Protein AF-A0A753V9C0-F1 (afdb_monomer)

Radius of gyration: 17.89 Å; Cα contacts (8 Å, |Δi|>4): 188; chains: 1; bounding box: 40×24×53 Å

Secondary structure (DSSP, 8-state):
--S---TT------SEEEETTTTEEEE-HHHHHHHHHHTTSPTT-EEEP---S-TTEEEEEEE-TTS-EEEEEEE-SSS-EEEEEEETTEEEEEEEPTT-EEEEEE-PPP-

Organism: Salmonella enterica (NCBI:txid28901)

Foldseek 3Di:
DQQDDDPVPPRDDDQWDADPVVRDIDGDPVVVVVVLDPVAADPVKDWDDDDDPDPQKDKTWIQHPVQKIKMKIFGNAQAKDWDWDDDPVDIDIDIAGGRGMDMDIDHDDDD

pLDDT: mean 94.35, std 6.68, range [56.12, 98.5]

Structure (mmCIF, N/CA/C/O backbone):
data_AF-A0A753V9C0-F1
#
_entry.id   AF-A0A753V9C0-F1
#
loop_
_atom_site.group_PDB
_atom_site.id
_atom_site.type_symbol
_atom_site.labe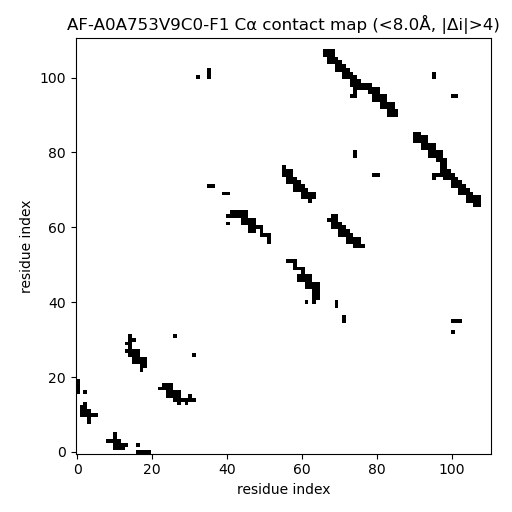l_atom_id
_atom_site.label_alt_id
_atom_site.label_comp_id
_atom_site.label_asym_id
_atom_site.label_entity_id
_atom_site.label_seq_id
_atom_site.pdbx_PDB_ins_code
_atom_site.Cartn_x
_atom_site.Cartn_y
_atom_site.Cartn_z
_atom_site.occupancy
_atom_site.B_iso_or_equiv
_atom_site.auth_seq_id
_atom_site.auth_comp_id
_atom_site.auth_asym_id
_atom_site.auth_atom_id
_atom_site.pdbx_PDB_model_num
ATOM 1 N N . SER A 1 1 ? 13.967 -1.128 -20.288 1.00 69.00 1 SER A N 1
ATOM 2 C CA . SER A 1 1 ? 13.438 -0.115 -21.218 1.00 69.00 1 SER A CA 1
ATOM 3 C C . SER A 1 1 ? 13.543 1.262 -20.576 1.00 69.00 1 SER A C 1
ATOM 5 O O . SER A 1 1 ? 13.419 1.352 -19.363 1.00 69.00 1 SER A O 1
ATOM 7 N N . GLU A 1 2 ? 13.738 2.331 -21.352 1.00 80.69 2 GLU A N 1
ATOM 8 C CA . GLU A 1 2 ? 13.702 3.727 -20.861 1.00 80.69 2 GLU A CA 1
ATOM 9 C C . GLU A 1 2 ? 12.264 4.284 -20.770 1.00 80.69 2 GLU A C 1
ATOM 11 O O . GLU A 1 2 ? 12.046 5.482 -20.875 1.00 80.69 2 GLU A O 1
ATOM 16 N N . GLY A 1 3 ? 11.250 3.421 -20.618 1.00 83.75 3 GLY A N 1
ATOM 17 C CA . GLY A 1 3 ? 9.851 3.866 -20.539 1.00 83.75 3 GLY A CA 1
ATOM 18 C C . GLY A 1 3 ? 9.106 4.035 -21.870 1.00 83.75 3 GLY A C 1
ATOM 19 O O . GLY A 1 3 ? 8.098 4.735 -21.930 1.00 83.75 3 GLY A O 1
ATOM 20 N N . GLY A 1 4 ? 9.590 3.402 -22.943 1.00 89.19 4 GLY A N 1
ATOM 21 C CA . GLY A 1 4 ? 8.941 3.356 -24.262 1.00 89.19 4 GLY A CA 1
ATOM 22 C C . GLY A 1 4 ? 8.666 1.924 -24.757 1.00 89.19 4 GLY A C 1
ATOM 23 O O . GLY A 1 4 ? 8.762 0.981 -23.965 1.00 89.19 4 GLY A O 1
ATOM 24 N N . PRO A 1 5 ? 8.378 1.736 -26.063 1.00 90.62 5 PRO A N 1
ATOM 25 C CA . PRO A 1 5 ? 8.425 2.737 -27.136 1.00 90.62 5 PRO A CA 1
ATOM 26 C C . PRO A 1 5 ? 7.245 3.717 -27.102 1.00 90.62 5 PRO A C 1
ATOM 28 O O . PRO A 1 5 ? 6.125 3.355 -26.75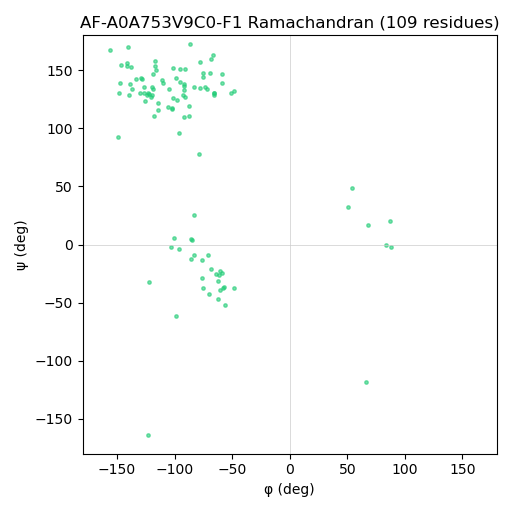4 1.00 90.62 5 PRO A O 1
ATOM 31 N N . ASN A 1 6 ? 7.489 4.960 -27.511 1.00 92.12 6 ASN A N 1
ATOM 32 C CA . ASN A 1 6 ? 6.456 5.975 -27.703 1.00 92.12 6 ASN A CA 1
ATOM 33 C C . ASN A 1 6 ? 6.770 6.777 -28.974 1.00 92.12 6 ASN A C 1
ATOM 35 O O . ASN A 1 6 ? 7.889 7.261 -29.123 1.00 92.12 6 ASN A O 1
ATOM 39 N N . HIS A 1 7 ? 5.800 6.925 -29.882 1.00 89.94 7 HIS A N 1
ATOM 40 C CA . HIS A 1 7 ? 6.015 7.553 -31.196 1.00 89.94 7 HIS A CA 1
ATOM 41 C C . HIS A 1 7 ? 6.412 9.040 -31.136 1.00 89.94 7 HIS A C 1
ATOM 43 O O . HIS A 1 7 ? 7.102 9.506 -32.035 1.00 89.94 7 HIS A O 1
ATOM 49 N N . GLN A 1 8 ? 6.038 9.756 -30.070 1.00 92.00 8 GLN A N 1
ATOM 50 C CA . GLN A 1 8 ? 6.404 11.163 -29.846 1.00 92.00 8 GLN A CA 1
ATOM 51 C C . GLN A 1 8 ? 7.571 11.320 -28.862 1.00 92.00 8 GLN A C 1
ATOM 53 O O . GLN A 1 8 ? 7.866 12.434 -28.440 1.00 92.00 8 GLN A O 1
ATOM 58 N N . GLY A 1 9 ? 8.191 10.218 -28.424 1.00 88.69 9 GLY A N 1
ATOM 59 C CA . GLY A 1 9 ? 9.219 10.257 -27.382 1.00 88.69 9 GLY A CA 1
ATOM 60 C C . GLY A 1 9 ? 8.691 10.642 -25.995 1.00 88.69 9 GLY A C 1
ATOM 61 O O . GLY A 1 9 ? 9.480 10.994 -25.124 1.00 88.69 9 GLY A O 1
ATOM 62 N N . ASN A 1 10 ? 7.376 10.567 -25.758 1.00 90.19 10 ASN A N 1
ATOM 63 C CA . ASN A 1 10 ? 6.796 10.800 -24.436 1.00 90.19 10 ASN A CA 1
ATOM 64 C C . ASN A 1 10 ? 6.967 9.551 -23.556 1.00 90.19 10 ASN A C 1
ATOM 66 O O . ASN A 1 10 ? 6.056 8.728 -23.436 1.00 90.19 10 ASN A O 1
ATOM 70 N N . LEU A 1 11 ? 8.178 9.364 -23.036 1.00 90.88 11 LEU A N 1
ATOM 71 C CA . LEU A 1 11 ? 8.556 8.207 -22.230 1.00 90.88 11 LEU A CA 1
ATOM 72 C C . LEU A 1 11 ? 7.971 8.311 -20.818 1.00 90.88 11 LEU A C 1
ATOM 74 O O . LEU A 1 11 ? 7.881 9.396 -20.248 1.00 90.88 11 LEU A O 1
ATOM 78 N N . CYS A 1 12 ? 7.572 7.176 -20.247 1.00 88.44 12 CYS A N 1
ATOM 79 C CA . CYS A 1 12 ? 6.968 7.105 -18.918 1.00 88.44 12 CYS A CA 1
ATOM 80 C C . CYS A 1 12 ? 7.457 5.877 -18.148 1.00 88.44 12 CYS A C 1
ATOM 82 O O . CYS A 1 12 ? 7.806 4.843 -18.717 1.00 88.44 12 CYS A O 1
ATOM 84 N N . GLU A 1 13 ? 7.435 5.969 -16.824 1.00 90.19 13 GLU A N 1
ATOM 85 C CA . GLU A 1 13 ? 7.612 4.799 -15.969 1.00 90.19 13 GLU A CA 1
ATOM 86 C C . GLU A 1 13 ? 6.392 3.869 -16.078 1.00 90.19 13 GLU A C 1
ATOM 88 O O . GLU A 1 13 ? 5.268 4.317 -16.305 1.00 90.19 13 GLU A O 1
ATOM 93 N N . ALA A 1 14 ? 6.623 2.563 -15.942 1.00 93.12 14 ALA A N 1
ATOM 94 C CA . ALA A 1 14 ? 5.568 1.561 -15.882 1.00 93.12 14 ALA A CA 1
ATOM 95 C C . ALA A 1 14 ? 5.864 0.598 -14.726 1.00 93.12 14 ALA A C 1
ATOM 97 O O . ALA A 1 14 ? 7.024 0.205 -14.585 1.00 93.12 14 ALA A O 1
ATOM 98 N N . PRO A 1 15 ? 4.847 0.126 -13.976 1.00 95.25 15 PRO A N 1
ATOM 99 C CA . PRO A 1 15 ? 5.044 -0.780 -12.841 1.00 95.25 15 PRO A CA 1
ATOM 100 C C . PRO A 1 15 ? 5.949 -1.973 -13.138 1.00 95.25 15 PRO A C 1
ATOM 102 O O . PRO A 1 15 ? 6.756 -2.391 -12.305 1.00 95.25 15 PRO A O 1
ATOM 105 N N . ILE A 1 16 ? 5.832 -2.509 -14.349 1.00 95.31 16 ILE A N 1
ATOM 106 C CA . ILE A 1 16 ? 6.716 -3.534 -14.871 1.00 95.31 16 ILE A CA 1
ATOM 107 C C . ILE A 1 16 ? 7.401 -2.988 -16.121 1.00 95.31 16 ILE A C 1
ATOM 109 O O . ILE A 1 16 ? 6.736 -2.534 -17.051 1.00 95.31 16 ILE A O 1
ATOM 113 N N . GLN A 1 17 ? 8.726 -3.093 -16.163 1.00 93.69 17 GLN A N 1
ATOM 114 C CA . GLN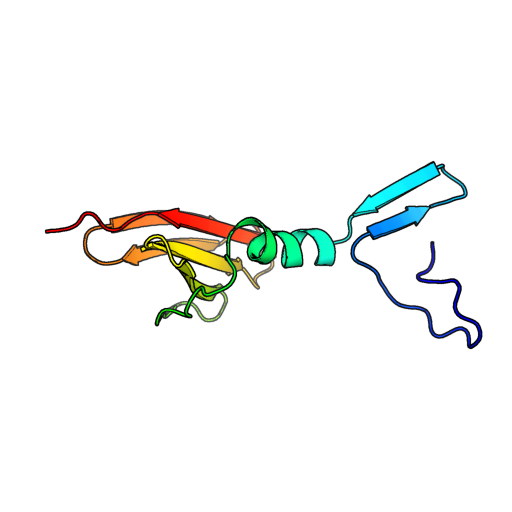 A 1 17 ? 9.543 -2.706 -17.308 1.00 93.69 17 GLN A CA 1
ATOM 115 C C . GLN A 1 17 ? 10.392 -3.879 -17.776 1.00 93.69 17 GLN A C 1
ATOM 117 O O . GLN A 1 17 ? 11.121 -4.493 -17.000 1.00 93.69 17 GLN A O 1
ATOM 122 N N . TYR A 1 18 ? 10.331 -4.166 -19.071 1.00 93.50 18 TYR A N 1
ATOM 123 C CA . TYR A 1 18 ? 11.159 -5.191 -19.687 1.00 93.50 18 TYR A CA 1
ATOM 124 C C . TYR A 1 18 ? 12.473 -4.585 -20.201 1.00 93.50 18 TYR A C 1
ATOM 126 O O . TYR A 1 18 ? 12.498 -3.573 -20.912 1.00 93.50 18 TYR A O 1
ATOM 134 N N . ASP A 1 19 ? 13.591 -5.173 -19.798 1.00 91.25 19 ASP A N 1
ATOM 135 C CA . ASP A 1 19 ? 14.913 -4.931 -20.356 1.00 91.25 19 ASP A CA 1
ATOM 136 C C . ASP A 1 19 ? 15.215 -6.007 -21.400 1.00 91.25 19 ASP A C 1
ATOM 138 O O . ASP A 1 19 ? 15.663 -7.101 -21.071 1.00 91.25 19 ASP A O 1
ATOM 142 N N . ALA A 1 20 ? 14.960 -5.671 -22.665 1.00 90.06 20 ALA A N 1
ATOM 143 C CA . ALA A 1 20 ? 15.142 -6.581 -23.788 1.00 90.06 20 ALA A CA 1
ATOM 144 C C . ALA A 1 20 ? 16.612 -6.915 -24.088 1.00 90.06 20 ALA A C 1
ATOM 146 O O . ALA A 1 20 ? 16.868 -7.921 -24.737 1.00 90.06 20 ALA A O 1
ATOM 147 N N . GLN A 1 21 ? 17.571 -6.088 -23.652 1.00 91.12 21 GLN A N 1
ATOM 148 C CA . GLN A 1 21 ? 18.994 -6.361 -23.885 1.00 91.12 21 GLN A CA 1
ATOM 149 C C . GLN A 1 21 ? 19.503 -7.462 -22.957 1.00 91.12 21 GLN A C 1
ATOM 151 O O . GLN A 1 21 ? 20.312 -8.290 -23.364 1.00 91.12 21 GLN A O 1
ATOM 156 N N . ASN A 1 22 ? 19.015 -7.461 -21.716 1.00 93.50 22 ASN A N 1
ATOM 157 C CA . ASN A 1 22 ? 19.442 -8.393 -20.675 1.00 93.50 22 ASN A CA 1
ATOM 158 C C . ASN A 1 22 ? 18.433 -9.527 -20.423 1.00 93.50 22 ASN A C 1
ATOM 160 O O . ASN A 1 22 ? 18.696 -10.370 -19.573 1.00 93.50 22 ASN A O 1
ATOM 164 N N . ASP A 1 23 ? 17.291 -9.530 -21.121 1.00 94.62 23 ASP A N 1
ATOM 165 C CA . ASP A 1 23 ? 16.158 -10.446 -20.909 1.00 94.62 23 ASP A CA 1
ATOM 166 C C . ASP A 1 23 ? 15.658 -10.450 -19.448 1.00 94.62 23 ASP A C 1
ATOM 168 O O . ASP A 1 23 ? 15.506 -11.479 -18.791 1.00 94.62 23 ASP A O 1
ATOM 172 N N . VAL A 1 24 ? 15.441 -9.249 -18.893 1.00 95.25 24 VAL A N 1
ATOM 173 C CA . VAL A 1 24 ? 15.033 -9.073 -17.488 1.00 95.25 24 VAL A CA 1
ATOM 174 C C . VAL A 1 24 ? 13.728 -8.303 -17.379 1.00 95.25 24 VAL A C 1
ATOM 176 O O . VAL A 1 24 ? 13.585 -7.193 -17.888 1.00 95.25 24 VAL A O 1
ATOM 179 N N . LEU A 1 25 ? 12.792 -8.845 -16.603 1.00 94.38 25 LEU A N 1
ATOM 180 C CA . LEU A 1 25 ? 11.583 -8.144 -16.188 1.00 94.38 25 LEU A CA 1
ATOM 181 C C . LEU A 1 25 ? 11.808 -7.442 -14.838 1.00 94.38 25 LEU A C 1
ATOM 183 O O . LEU A 1 25 ? 11.912 -8.091 -13.795 1.00 94.38 25 LEU A O 1
ATOM 187 N N . ARG A 1 26 ? 11.866 -6.109 -14.840 1.00 93.81 26 ARG A N 1
ATOM 188 C CA . ARG A 1 26 ? 12.018 -5.282 -13.635 1.00 93.81 26 ARG A CA 1
ATOM 189 C C . ARG A 1 26 ? 10.651 -4.884 -13.089 1.00 93.81 26 ARG A C 1
ATOM 191 O O . ARG A 1 26 ? 9.765 -4.498 -13.847 1.00 93.81 26 ARG A O 1
ATOM 198 N N . ARG A 1 27 ? 10.491 -4.965 -11.767 1.00 95.44 27 ARG A N 1
ATOM 199 C CA . ARG A 1 27 ? 9.317 -4.473 -11.034 1.00 95.44 27 ARG A CA 1
ATOM 200 C C . ARG A 1 27 ? 9.712 -3.199 -10.305 1.00 95.44 27 ARG A C 1
ATOM 202 O O . ARG A 1 27 ? 10.587 -3.248 -9.442 1.00 95.44 27 ARG A O 1
ATOM 209 N N . ASN A 1 28 ? 9.069 -2.098 -10.648 1.00 94.75 28 ASN A N 1
ATOM 210 C CA . ASN A 1 28 ? 9.317 -0.797 -10.045 1.00 94.75 28 ASN A CA 1
ATOM 211 C C . ASN A 1 28 ? 8.485 -0.606 -8.772 1.00 94.75 28 ASN A C 1
ATOM 213 O O . ASN A 1 28 ? 7.617 -1.415 -8.444 1.00 94.75 28 ASN A O 1
ATOM 217 N N . HIS A 1 29 ? 8.727 0.484 -8.044 1.00 93.38 29 HIS A N 1
ATOM 218 C CA . HIS A 1 29 ? 8.005 0.787 -6.804 1.00 93.38 29 HIS A CA 1
ATOM 219 C C . HIS A 1 29 ? 6.486 0.854 -7.001 1.00 93.38 29 HIS A C 1
ATOM 221 O O . HIS A 1 29 ? 5.741 0.359 -6.156 1.00 93.38 29 HIS A O 1
ATOM 227 N N . SER A 1 30 ? 6.023 1.381 -8.139 1.00 94.69 30 SER A N 1
ATOM 228 C CA . SER A 1 30 ? 4.599 1.469 -8.475 1.00 94.69 30 SER A CA 1
ATOM 229 C C . SER A 1 30 ? 3.930 0.089 -8.576 1.00 94.69 30 SER A C 1
ATOM 231 O O . SER A 1 30 ? 2.777 -0.047 -8.173 1.00 94.69 30 SER A O 1
ATOM 233 N N . TRP A 1 31 ? 4.647 -0.968 -8.986 1.00 96.88 31 TRP A N 1
ATOM 234 C CA . TRP A 1 31 ? 4.128 -2.346 -8.957 1.00 96.88 31 TRP A CA 1
ATOM 235 C C . TRP A 1 31 ? 3.796 -2.813 -7.545 1.00 96.88 31 TRP A C 1
ATOM 237 O O . TRP A 1 31 ? 2.716 -3.354 -7.305 1.00 96.88 31 TRP A O 1
ATOM 247 N N . TYR A 1 32 ? 4.707 -2.582 -6.602 1.00 96.81 32 TYR A N 1
ATOM 248 C CA . TYR A 1 32 ? 4.496 -2.963 -5.209 1.00 96.81 32 TYR A CA 1
ATOM 249 C C . TYR A 1 32 ? 3.431 -2.084 -4.551 1.00 96.81 32 TYR A C 1
ATOM 251 O O . TYR A 1 32 ? 2.540 -2.619 -3.895 1.00 96.81 32 TYR A O 1
ATOM 259 N N . GLY A 1 33 ? 3.463 -0.770 -4.797 1.00 95.88 33 GLY A N 1
ATOM 260 C CA . GLY A 1 33 ? 2.463 0.179 -4.306 1.00 95.88 33 GLY A CA 1
ATOM 261 C C . GLY A 1 33 ? 1.047 -0.208 -4.729 1.00 95.88 33 GLY A C 1
ATOM 262 O O . GLY A 1 33 ? 0.188 -0.387 -3.875 1.00 95.88 33 GLY A O 1
ATOM 263 N N . ILE A 1 34 ? 0.818 -0.454 -6.024 1.00 97.12 34 ILE A N 1
ATOM 264 C CA . ILE A 1 34 ? -0.469 -0.958 -6.536 1.00 97.12 34 ILE A CA 1
ATOM 265 C C . ILE A 1 34 ? -0.806 -2.322 -5.911 1.00 97.12 34 ILE A C 1
ATOM 267 O O . ILE A 1 34 ? -1.954 -2.575 -5.542 1.00 97.12 34 ILE A O 1
ATOM 271 N N . GLY A 1 35 ? 0.193 -3.192 -5.735 1.00 98.06 35 GLY A N 1
ATOM 272 C CA . GLY A 1 35 ? 0.044 -4.505 -5.109 1.00 98.06 35 GLY A CA 1
ATOM 273 C C . GLY A 1 35 ? -0.509 -4.465 -3.680 1.00 98.06 35 GLY A C 1
ATOM 274 O O . GLY A 1 35 ? -1.343 -5.310 -3.346 1.00 98.06 35 GLY A O 1
ATOM 275 N N . HIS A 1 36 ? -0.119 -3.475 -2.867 1.00 98.25 36 HIS A N 1
ATOM 276 C CA . HIS A 1 36 ? -0.649 -3.273 -1.509 1.00 98.25 36 HIS A CA 1
ATOM 277 C C . HIS A 1 36 ? -2.165 -3.024 -1.481 1.00 98.25 36 HIS A C 1
ATOM 279 O O . HIS A 1 36 ? -2.804 -3.315 -0.470 1.00 98.25 36 HIS A O 1
ATOM 285 N N . PHE A 1 37 ? -2.747 -2.554 -2.587 1.00 98.31 37 PHE A N 1
ATOM 286 C CA . PHE A 1 37 ? -4.188 -2.367 -2.733 1.00 98.31 37 PHE A CA 1
ATOM 287 C C . PHE A 1 37 ? -4.824 -3.538 -3.481 1.00 98.31 37 PHE A C 1
ATOM 289 O O . PHE A 1 37 ? -5.636 -4.265 -2.914 1.00 98.31 37 PHE A O 1
ATOM 296 N N . CYS A 1 38 ? -4.430 -3.778 -4.735 1.00 97.44 38 CYS A N 1
ATOM 297 C CA . CYS A 1 38 ? -5.116 -4.716 -5.630 1.00 97.44 38 CYS A CA 1
ATOM 298 C C . CYS A 1 38 ? -5.129 -6.167 -5.129 1.00 97.44 38 CYS A C 1
ATOM 300 O O . CYS A 1 38 ? -6.017 -6.937 -5.495 1.00 97.44 38 CYS A O 1
ATOM 302 N N . ARG A 1 39 ? -4.154 -6.571 -4.305 1.00 97.62 39 ARG A N 1
ATOM 303 C CA . ARG A 1 39 ? -4.108 -7.935 -3.761 1.00 97.62 39 ARG A CA 1
ATOM 304 C C . ARG A 1 39 ? -5.116 -8.158 -2.629 1.00 97.62 39 ARG A C 1
ATOM 306 O O . ARG A 1 39 ? -5.571 -9.293 -2.458 1.00 97.62 39 ARG A O 1
ATOM 313 N N . TYR A 1 40 ? -5.452 -7.102 -1.890 1.00 98.50 40 TYR A N 1
ATOM 314 C CA . TYR A 1 40 ? -6.088 -7.190 -0.574 1.00 98.50 40 TYR A CA 1
ATOM 315 C C . TYR A 1 40 ? -7.436 -6.465 -0.486 1.00 98.50 40 TYR A C 1
ATOM 317 O O . TYR A 1 40 ? -8.339 -6.944 0.195 1.00 98.50 40 TYR A O 1
ATOM 325 N N . VAL A 1 41 ? -7.615 -5.364 -1.217 1.00 98.50 41 VAL A N 1
ATOM 326 C CA . VAL A 1 41 ? -8.881 -4.627 -1.302 1.00 98.50 41 VAL A CA 1
ATOM 327 C C . VAL A 1 41 ? -9.737 -5.232 -2.414 1.00 98.50 41 VAL A C 1
ATOM 329 O O . VAL A 1 41 ? -9.332 -5.277 -3.578 1.00 98.50 41 VAL A O 1
ATOM 332 N N . ARG A 1 42 ? -10.920 -5.739 -2.062 1.00 9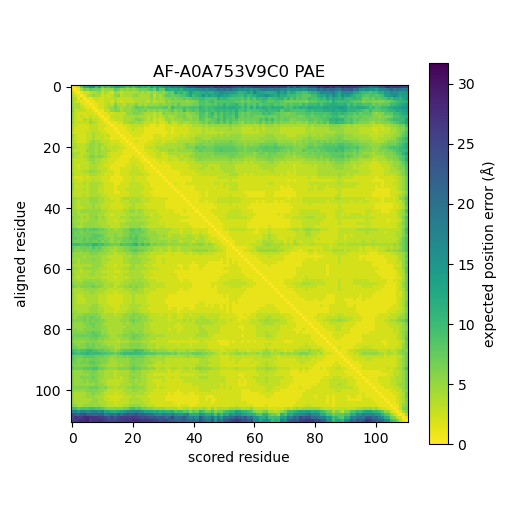8.31 42 ARG A N 1
ATOM 333 C CA . ARG A 1 42 ? -11.816 -6.439 -2.991 1.00 98.31 42 ARG A CA 1
ATOM 334 C C . ARG A 1 42 ? -12.811 -5.484 -3.654 1.00 98.31 42 ARG A C 1
ATOM 336 O O . ARG A 1 42 ? -13.214 -4.498 -3.039 1.00 98.31 42 ARG A O 1
ATOM 343 N N . PRO A 1 43 ? -13.267 -5.775 -4.888 1.00 98.38 43 PRO A N 1
ATOM 344 C CA . PRO A 1 43 ? -14.384 -5.049 -5.486 1.00 98.38 43 PRO A CA 1
ATOM 345 C C . PRO A 1 43 ? -15.587 -5.006 -4.535 1.00 98.38 43 PRO A C 1
ATOM 347 O O . PRO A 1 43 ? -15.981 -6.031 -3.985 1.00 98.38 43 PRO A O 1
ATOM 350 N N . GLY A 1 44 ? -16.150 -3.815 -4.328 1.00 98.06 44 GLY A N 1
ATOM 351 C CA . GLY A 1 44 ? -17.238 -3.587 -3.371 1.00 98.06 44 GLY A CA 1
ATOM 352 C C . GLY A 1 44 ? -16.789 -3.258 -1.942 1.00 98.06 44 GLY A C 1
ATOM 353 O O . GLY A 1 44 ? -17.648 -2.987 -1.102 1.00 98.06 44 GLY A O 1
ATOM 354 N N . ALA A 1 45 ? -15.481 -3.242 -1.660 1.00 98.50 45 ALA A N 1
ATOM 355 C CA . ALA A 1 45 ? -14.967 -2.742 -0.392 1.00 98.50 45 ALA A CA 1
ATOM 356 C C . ALA A 1 45 ? -15.377 -1.281 -0.160 1.00 98.50 45 ALA A C 1
ATOM 358 O O . ALA A 1 45 ? -15.481 -0.481 -1.094 1.00 98.50 45 ALA A O 1
ATOM 359 N N . ARG A 1 46 ? -15.593 -0.931 1.106 1.00 98.38 46 ARG A N 1
ATOM 360 C CA . ARG A 1 46 ? -15.914 0.432 1.539 1.00 98.38 46 ARG A CA 1
ATOM 361 C C . ARG A 1 46 ? -14.745 0.999 2.323 1.00 98.38 46 ARG A C 1
ATOM 363 O O . ARG A 1 46 ? -14.144 0.274 3.108 1.00 98.38 46 ARG A O 1
ATOM 370 N N . VAL A 1 47 ? -14.448 2.281 2.140 1.00 98.25 47 VAL A N 1
ATOM 371 C CA . VAL A 1 47 ? -13.459 2.978 2.973 1.00 98.25 47 VAL A CA 1
ATOM 372 C C . VAL A 1 47 ? -13.991 3.046 4.405 1.00 98.25 47 VAL A C 1
ATOM 374 O O . VAL A 1 47 ? -15.150 3.414 4.611 1.00 98.25 47 VAL A O 1
ATOM 377 N N . MET A 1 48 ? -13.167 2.664 5.379 1.00 95.62 48 MET A N 1
ATOM 378 C CA . MET A 1 48 ? -13.474 2.852 6.798 1.00 95.62 48 MET A CA 1
ATOM 379 C C . MET A 1 48 ? -12.839 4.145 7.296 1.00 95.62 48 MET A C 1
ATOM 381 O O . MET A 1 48 ? -11.802 4.562 6.786 1.00 95.62 48 MET A O 1
ATOM 385 N N . LEU A 1 49 ? -13.456 4.773 8.297 1.00 96.06 49 LEU A N 1
ATOM 386 C CA . LEU A 1 49 ? -12.825 5.898 8.972 1.00 96.06 49 LEU A CA 1
ATOM 387 C C . LEU A 1 49 ? -11.581 5.396 9.703 1.00 96.06 49 LEU A C 1
ATOM 389 O O . LEU A 1 49 ? -11.650 4.448 10.486 1.00 96.06 49 LEU A O 1
ATOM 393 N N . SER A 1 50 ? -10.473 6.071 9.467 1.00 94.94 50 SER A N 1
ATOM 394 C CA . SER A 1 50 ? -9.207 5.835 10.131 1.00 94.94 50 SER A CA 1
ATOM 395 C C . SER A 1 50 ? -8.521 7.177 10.392 1.00 94.94 50 SER A C 1
ATOM 397 O O . SER A 1 50 ? -8.878 8.206 9.807 1.00 94.94 50 SER A O 1
ATOM 399 N N . SER A 1 51 ? -7.640 7.198 11.389 1.00 95.25 51 SER A N 1
ATOM 400 C CA . SER A 1 51 ? -6.913 8.402 11.776 1.00 95.25 51 SER A CA 1
ATOM 401 C C . SER A 1 51 ? -5.526 8.049 12.288 1.00 95.25 51 SER A C 1
ATOM 403 O O . SER A 1 51 ? -5.380 7.138 13.106 1.00 95.25 51 SER A O 1
ATOM 405 N N . SER A 1 52 ? -4.534 8.842 11.894 1.00 95.56 52 SER A N 1
ATOM 406 C CA . SER A 1 52 ? -3.172 8.793 12.424 1.00 95.56 52 SER A CA 1
ATOM 407 C C . SER A 1 52 ? -2.881 10.042 1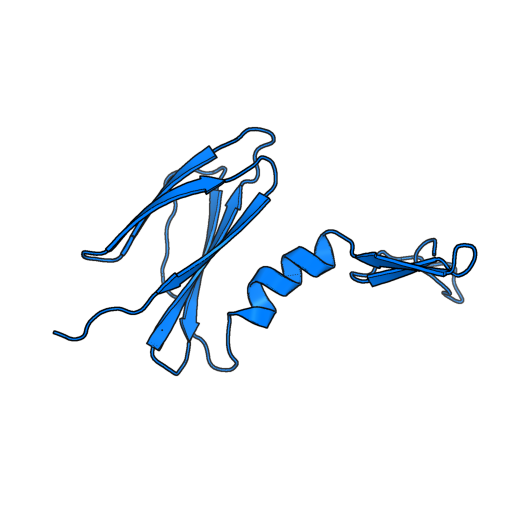3.257 1.00 95.56 52 SER A C 1
ATOM 409 O O . SER A 1 52 ? -3.237 11.154 12.868 1.00 95.56 52 SER A O 1
ATOM 411 N N . TYR A 1 53 ? -2.203 9.868 14.393 1.00 93.62 53 TYR A N 1
ATOM 412 C CA . TYR A 1 53 ? -1.648 10.980 15.176 1.00 93.62 53 TYR A CA 1
ATOM 413 C C . TYR A 1 53 ? -0.251 11.404 14.689 1.00 93.62 53 TYR A C 1
ATOM 415 O O . TYR A 1 53 ? 0.254 12.447 15.100 1.00 93.62 53 TYR A O 1
ATOM 423 N N . ASP A 1 54 ? 0.385 10.592 13.841 1.00 95.31 54 ASP A N 1
ATOM 424 C CA . ASP A 1 54 ? 1.695 10.859 13.251 1.00 95.31 54 ASP A CA 1
ATOM 425 C C . ASP A 1 54 ? 1.499 11.342 11.812 1.00 95.31 54 ASP A C 1
ATOM 427 O O . ASP A 1 54 ? 1.003 10.606 10.957 1.00 95.31 54 ASP A O 1
ATOM 431 N N . ASN A 1 55 ? 1.902 12.582 11.537 1.00 95.38 55 ASN A N 1
ATOM 432 C CA . ASN A 1 55 ? 1.775 13.190 10.217 1.00 95.38 55 ASN A CA 1
ATOM 433 C C . ASN A 1 55 ? 2.738 12.593 9.180 1.00 95.38 55 ASN A C 1
ATOM 435 O O . ASN A 1 55 ? 2.620 12.918 8.003 1.00 95.38 55 ASN A O 1
ATOM 439 N N . LEU A 1 56 ? 3.696 11.752 9.571 1.00 97.62 56 LEU A N 1
ATOM 440 C CA . LEU A 1 56 ? 4.600 11.051 8.656 1.00 97.62 56 LEU A CA 1
ATOM 441 C C . LEU A 1 56 ? 4.133 9.629 8.332 1.00 97.62 56 LEU A C 1
ATOM 443 O O . LEU A 1 56 ? 4.726 8.982 7.467 1.00 97.62 56 LEU A O 1
ATOM 447 N N . LEU A 1 57 ? 3.040 9.180 8.950 1.00 97.75 57 LEU A N 1
ATOM 448 C CA . LEU A 1 57 ? 2.328 7.969 8.569 1.00 97.75 57 LEU A CA 1
ATOM 449 C C . LEU A 1 57 ? 1.078 8.342 7.774 1.00 97.75 57 LEU A C 1
ATOM 451 O O . LEU A 1 57 ? 0.176 9.001 8.289 1.00 97.75 57 LEU A O 1
ATOM 455 N N . GLU A 1 58 ? 1.029 7.910 6.519 1.00 97.62 58 GLU A N 1
ATOM 456 C CA . GLU A 1 58 ? -0.188 7.949 5.712 1.00 97.62 58 GLU A CA 1
ATOM 457 C C . GLU A 1 58 ? -0.890 6.604 5.806 1.00 97.62 58 GLU A C 1
ATOM 459 O O . GLU A 1 58 ? -0.248 5.553 5.793 1.00 97.62 58 GLU A O 1
ATOM 464 N N . GLU A 1 59 ? -2.212 6.620 5.905 1.00 97.62 59 GLU A N 1
ATOM 465 C CA . GLU A 1 59 ? -2.981 5.394 6.019 1.00 97.62 59 GLU A CA 1
ATOM 466 C C . GLU A 1 59 ? -4.338 5.520 5.337 1.00 97.62 59 GLU A C 1
ATOM 468 O O . GLU A 1 59 ? -4.870 6.618 5.157 1.00 97.62 59 GLU A O 1
ATOM 473 N N . VAL A 1 60 ? -4.869 4.374 4.926 1.00 98.19 60 VAL A N 1
ATOM 474 C CA . VAL A 1 60 ? -6.259 4.250 4.506 1.00 98.19 60 VAL A CA 1
ATOM 475 C C . VAL A 1 60 ? -6.777 2.858 4.834 1.00 98.19 60 VAL A C 1
ATOM 477 O O . VAL A 1 60 ? -6.150 1.836 4.521 1.00 98.19 60 VAL A O 1
ATOM 480 N N . GLY A 1 61 ? -7.940 2.826 5.476 1.00 98.06 61 GLY A N 1
ATOM 481 C CA . GLY A 1 61 ? -8.628 1.604 5.846 1.00 98.06 61 GLY A CA 1
ATOM 482 C C . GLY A 1 61 ? -9.787 1.239 4.914 1.00 98.06 61 GLY A C 1
ATOM 483 O O . GLY A 1 61 ? -10.477 2.104 4.375 1.00 98.06 61 GLY A O 1
ATOM 484 N N . PHE A 1 62 ? -10.072 -0.057 4.802 1.00 98.44 62 PHE A N 1
ATOM 485 C CA . PHE A 1 62 ? -11.188 -0.611 4.041 1.00 98.44 62 PHE A CA 1
ATOM 486 C C . PHE A 1 62 ? -11.878 -1.749 4.800 1.00 98.44 62 PHE A C 1
ATOM 488 O O . PHE A 1 62 ? -11.240 -2.486 5.548 1.00 98.44 62 PHE A O 1
ATOM 495 N N . VAL A 1 63 ? -13.169 -1.945 4.531 1.00 98.25 63 VAL A N 1
ATOM 496 C CA . VAL A 1 63 ? -13.916 -3.164 4.869 1.00 98.25 63 VAL A CA 1
ATOM 497 C C . VAL A 1 63 ? -14.325 -3.847 3.570 1.00 98.25 63 VAL A C 1
ATOM 499 O O . VAL A 1 63 ? -15.086 -3.281 2.780 1.00 98.25 63 VAL A O 1
ATOM 502 N N . ASN A 1 64 ? -13.809 -5.051 3.337 1.00 98.44 64 ASN A N 1
ATOM 503 C CA . ASN A 1 64 ? -14.187 -5.906 2.218 1.00 98.44 64 ASN A CA 1
ATOM 504 C C . ASN A 1 64 ? -15.632 -6.427 2.381 1.00 98.44 64 ASN A C 1
ATOM 506 O O . ASN A 1 64 ? -16.157 -6.459 3.496 1.00 98.44 64 ASN A O 1
ATOM 510 N N . PRO A 1 65 ? -16.297 -6.870 1.295 1.00 98.00 65 PRO A N 1
ATOM 511 C CA . PRO A 1 65 ? -17.679 -7.364 1.360 1.00 98.00 65 PRO A CA 1
ATOM 512 C C . PRO A 1 65 ? -17.907 -8.560 2.297 1.00 98.00 65 PRO A C 1
ATOM 514 O O . PRO A 1 65 ? -19.021 -8.752 2.772 1.00 98.00 65 PRO A O 1
ATOM 517 N N . ASP A 1 66 ? -16.871 -9.357 2.563 1.00 96.56 66 ASP A N 1
ATOM 518 C CA . ASP A 1 66 ? -16.897 -10.495 3.491 1.00 96.56 66 ASP A CA 1
ATOM 519 C C . ASP A 1 66 ? -16.651 -10.090 4.959 1.00 96.56 66 ASP A C 1
ATOM 521 O O . ASP A 1 66 ? -16.538 -10.949 5.833 1.00 96.56 66 ASP A O 1
ATOM 525 N N . GLY A 1 67 ? -16.536 -8.787 5.232 1.00 96.19 67 GLY A N 1
ATOM 526 C CA . GLY A 1 67 ? -16.264 -8.232 6.555 1.00 96.19 67 GLY A CA 1
ATOM 527 C C . GLY A 1 67 ? -14.784 -8.193 6.944 1.00 96.19 67 GLY A C 1
ATOM 528 O O . GLY A 1 67 ? -14.470 -7.717 8.036 1.00 96.19 67 GLY A O 1
ATOM 529 N N . GLU A 1 68 ? -13.862 -8.655 6.092 1.00 97.44 68 GLU A N 1
ATOM 530 C CA . GLU A 1 68 ? -12.425 -8.507 6.342 1.00 97.44 68 GLU A CA 1
ATOM 531 C C . GLU A 1 68 ? -12.019 -7.031 6.305 1.00 97.44 68 GLU A C 1
ATOM 533 O O . GLU A 1 68 ? -12.355 -6.296 5.375 1.00 97.44 68 GLU A O 1
ATOM 538 N N . ARG A 1 69 ? -11.286 -6.588 7.324 1.00 97.44 69 ARG A N 1
ATOM 539 C CA . ARG A 1 69 ? -10.716 -5.246 7.393 1.00 97.44 69 ARG A CA 1
ATOM 540 C C . ARG A 1 69 ? -9.311 -5.254 6.814 1.00 97.44 69 ARG A C 1
ATOM 542 O O . ARG A 1 69 ? -8.527 -6.165 7.080 1.00 97.44 69 ARG A O 1
ATOM 549 N N . VAL A 1 70 ? -9.008 -4.219 6.040 1.00 98.44 70 VAL A N 1
ATOM 550 C CA . VAL A 1 70 ? -7.711 -3.999 5.400 1.00 98.44 70 VAL A CA 1
ATOM 551 C C . VAL A 1 70 ? -7.223 -2.611 5.777 1.00 98.44 70 VAL A C 1
ATOM 553 O O . VAL A 1 70 ? -7.960 -1.647 5.604 1.00 98.44 70 VAL A O 1
ATOM 556 N N . LEU A 1 71 ? -5.984 -2.484 6.241 1.00 98.38 71 LEU A N 1
ATOM 557 C CA . LEU A 1 71 ? -5.341 -1.184 6.448 1.00 98.38 71 LEU A CA 1
ATOM 558 C C . LEU A 1 71 ? -4.024 -1.152 5.694 1.00 98.38 71 LEU A C 1
ATOM 560 O O . LEU A 1 71 ? -3.162 -2.000 5.924 1.00 98.38 71 LEU A O 1
ATOM 564 N N . VAL A 1 72 ? -3.872 -0.171 4.811 1.00 98.44 72 VAL A N 1
ATOM 565 C CA . VAL A 1 72 ? -2.587 0.141 4.184 1.00 98.44 72 VAL A CA 1
ATOM 566 C C . VAL A 1 72 ? -1.979 1.301 4.957 1.00 98.44 72 VAL A C 1
ATOM 568 O O . VAL A 1 72 ? -2.619 2.339 5.088 1.00 98.44 72 VAL A O 1
ATOM 571 N N . VAL A 1 73 ? -0.761 1.121 5.467 1.00 98.25 73 VAL A N 1
ATOM 572 C CA . VAL A 1 73 ? -0.004 2.161 6.177 1.00 98.25 73 VAL A CA 1
ATOM 573 C C . VAL A 1 73 ? 1.317 2.376 5.457 1.00 98.25 73 VAL A C 1
ATOM 575 O O . VAL A 1 73 ? 2.036 1.412 5.193 1.00 98.25 73 VAL A O 1
ATOM 578 N N . TYR A 1 74 ? 1.641 3.626 5.154 1.00 98.12 74 TYR A N 1
ATOM 579 C CA . TYR A 1 74 ? 2.861 4.049 4.482 1.00 98.12 74 TYR A CA 1
ATOM 580 C C . TYR A 1 74 ? 3.655 5.013 5.364 1.00 98.12 74 TYR A C 1
ATOM 582 O O . TYR A 1 74 ? 3.139 6.024 5.838 1.00 98.12 74 TYR A O 1
ATOM 590 N N . ASN A 1 75 ? 4.931 4.698 5.569 1.00 98.06 75 ASN A N 1
ATOM 591 C CA . ASN A 1 75 ? 5.877 5.580 6.229 1.00 98.06 75 ASN A CA 1
ATOM 592 C C . ASN A 1 75 ? 6.520 6.513 5.199 1.00 98.06 75 ASN A C 1
ATOM 594 O O . ASN A 1 75 ? 7.330 6.071 4.386 1.00 98.06 75 ASN A O 1
ATOM 598 N N . ARG A 1 76 ? 6.197 7.809 5.260 1.00 97.75 76 ARG A N 1
ATOM 599 C CA . ARG A 1 76 ? 6.791 8.833 4.385 1.00 97.75 76 ARG A CA 1
ATOM 600 C C . ARG A 1 76 ? 8.209 9.230 4.769 1.00 97.75 76 ARG A C 1
ATOM 602 O O . ARG A 1 76 ? 8.870 9.930 4.007 1.00 97.75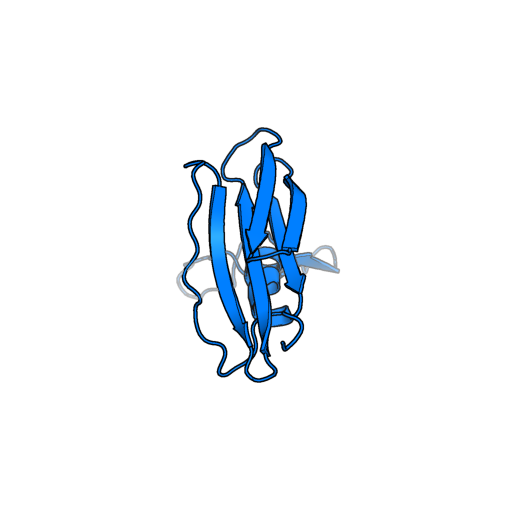 76 ARG A O 1
ATOM 609 N N . ASP A 1 77 ? 8.651 8.847 5.958 1.00 97.88 77 ASP A N 1
ATOM 610 C CA . ASP A 1 77 ? 9.963 9.208 6.460 1.00 97.88 77 ASP A CA 1
ATOM 611 C C . ASP A 1 77 ? 11.063 8.346 5.830 1.00 97.88 77 ASP A C 1
ATOM 613 O O . ASP A 1 77 ? 10.851 7.218 5.381 1.00 97.88 77 ASP A O 1
ATOM 617 N N . VAL A 1 78 ? 12.273 8.885 5.839 1.00 97.62 78 VAL A N 1
ATOM 618 C CA . VAL A 1 78 ? 13.512 8.197 5.467 1.00 97.62 78 VAL A CA 1
ATOM 619 C C . VAL A 1 78 ? 14.125 7.434 6.649 1.00 97.62 78 VAL A C 1
ATOM 621 O O . VAL A 1 78 ? 15.208 6.867 6.525 1.00 97.62 78 VAL A O 1
ATOM 624 N N . GLN A 1 79 ? 13.440 7.408 7.794 1.00 98.06 79 GLN A N 1
ATOM 625 C CA . GLN A 1 79 ? 13.801 6.651 8.992 1.00 98.06 79 GLN A CA 1
ATOM 626 C C . GLN A 1 79 ? 12.741 5.594 9.315 1.00 98.06 79 GLN A C 1
ATOM 628 O O . GLN A 1 79 ? 11.587 5.706 8.903 1.00 98.06 79 GLN A O 1
ATOM 633 N N . GLU A 1 80 ? 13.136 4.561 10.062 1.00 98.25 80 GLU A N 1
ATOM 634 C CA . GLU A 1 80 ? 12.201 3.580 10.624 1.00 98.25 80 GLU A CA 1
ATOM 635 C C . GLU A 1 80 ? 11.181 4.279 11.533 1.00 98.25 80 GLU A C 1
ATOM 637 O O . GLU A 1 80 ? 11.544 5.139 12.340 1.00 98.25 80 GLU A O 1
ATOM 642 N N . ARG A 1 81 ? 9.911 3.870 11.448 1.00 97.88 81 ARG A N 1
ATOM 643 C CA . ARG A 1 81 ? 8.852 4.361 12.337 1.00 97.88 81 ARG A CA 1
ATOM 644 C C . ARG A 1 81 ? 8.115 3.231 13.018 1.00 97.88 81 ARG A C 1
ATOM 646 O O . ARG A 1 81 ? 7.727 2.254 12.387 1.00 97.88 81 ARG A O 1
ATOM 653 N N . ARG A 1 82 ? 7.881 3.395 14.317 1.00 97.31 82 ARG A N 1
ATOM 654 C CA . ARG A 1 82 ? 7.073 2.473 15.114 1.00 97.31 82 ARG A CA 1
ATOM 655 C C . ARG A 1 82 ? 5.720 3.092 15.392 1.00 97.31 82 ARG A C 1
ATOM 657 O O . ARG A 1 82 ? 5.646 4.244 15.811 1.00 97.31 82 ARG A O 1
ATOM 664 N N . CYS A 1 83 ? 4.667 2.315 15.210 1.00 96.19 83 CYS A N 1
ATOM 665 C CA . CYS A 1 83 ? 3.313 2.714 15.552 1.00 96.19 83 CYS A CA 1
ATOM 666 C C . CYS A 1 83 ? 2.539 1.544 16.156 1.00 96.19 83 CYS A C 1
ATOM 668 O O . CYS A 1 83 ? 2.990 0.396 16.164 1.00 96.19 83 CYS A O 1
ATOM 670 N N . ARG A 1 84 ? 1.366 1.857 16.696 1.00 97.06 84 ARG A N 1
ATOM 671 C CA . ARG A 1 84 ? 0.361 0.876 17.090 1.00 97.06 84 ARG A CA 1
ATOM 672 C C . ARG A 1 84 ? -0.885 1.149 16.269 1.00 97.06 84 ARG A C 1
ATOM 674 O O . ARG A 1 84 ? -1.285 2.303 16.131 1.00 97.06 84 ARG A O 1
ATOM 681 N N . VAL A 1 85 ? -1.471 0.095 15.722 1.00 96.69 85 VAL A N 1
ATOM 682 C CA . VAL A 1 85 ? -2.775 0.149 15.064 1.00 96.69 85 VAL A CA 1
ATOM 683 C C . VAL A 1 85 ? -3.794 -0.404 16.041 1.00 96.69 85 VAL A C 1
ATOM 685 O O . VAL A 1 85 ? -3.606 -1.507 16.554 1.00 96.69 85 VAL A O 1
ATOM 688 N N . LEU A 1 86 ? -4.839 0.380 16.302 1.00 95.88 86 LEU A N 1
ATOM 689 C CA . LEU A 1 86 ? -5.908 0.049 17.237 1.00 95.88 86 LEU A CA 1
ATOM 690 C C . LEU A 1 86 ? -7.249 0.013 16.505 1.00 95.88 86 LEU A C 1
ATOM 692 O O . LEU A 1 86 ? -7.554 0.913 15.722 1.00 95.88 86 LEU A O 1
ATOM 696 N N . ASP A 1 87 ? -8.050 -1.007 16.790 1.00 94.06 87 ASP A N 1
ATOM 697 C CA . ASP A 1 87 ? -9.413 -1.158 16.285 1.00 94.06 87 ASP A CA 1
ATOM 698 C C . ASP A 1 87 ? -10.284 -1.905 17.307 1.00 94.06 87 ASP A C 1
ATOM 700 O O . ASP A 1 87 ? -10.329 -3.138 17.334 1.00 94.06 87 ASP A O 1
ATOM 704 N N . GLY A 1 88 ? -10.967 -1.152 18.172 1.00 90.56 88 GLY A N 1
ATOM 705 C CA . GLY A 1 88 ? -11.743 -1.714 19.278 1.00 90.56 88 GLY A CA 1
ATOM 706 C C . GLY A 1 88 ? -10.842 -2.386 20.316 1.00 90.56 88 GLY A C 1
ATOM 707 O O . GLY A 1 88 ? -10.008 -1.727 20.932 1.00 90.56 88 GLY A O 1
ATOM 708 N N . ASP A 1 89 ? -11.023 -3.691 20.508 1.00 90.31 89 ASP A N 1
ATOM 709 C CA . ASP A 1 89 ? -10.219 -4.539 21.396 1.00 90.31 89 ASP A CA 1
ATOM 710 C C . ASP A 1 89 ? -8.918 -5.041 20.745 1.00 90.31 89 ASP A C 1
ATOM 712 O O . ASP A 1 89 ? -8.074 -5.636 21.417 1.00 90.31 89 ASP A O 1
ATOM 716 N N . LYS A 1 90 ? -8.750 -4.823 19.434 1.00 92.00 90 LYS A N 1
ATOM 717 C CA . LYS A 1 90 ? -7.590 -5.302 18.682 1.00 92.00 90 LYS A CA 1
ATOM 718 C C . LYS A 1 90 ? -6.504 -4.249 18.653 1.00 92.00 90 LYS A C 1
ATOM 720 O O . LYS A 1 90 ? -6.742 -3.091 18.315 1.00 92.00 90 LYS A O 1
ATOM 725 N N . GLU A 1 91 ? -5.289 -4.690 18.937 1.00 95.56 91 GLU A N 1
ATOM 726 C CA . GLU A 1 91 ? -4.095 -3.866 18.863 1.00 95.56 91 GLU A CA 1
ATOM 727 C C . GLU A 1 91 ? -2.949 -4.665 18.246 1.00 95.56 91 GLU A C 1
ATOM 729 O O . GLU A 1 91 ? -2.733 -5.833 18.576 1.00 95.56 91 GLU A O 1
ATOM 734 N N . ILE A 1 92 ? -2.182 -4.020 17.370 1.00 96.44 92 ILE A N 1
ATOM 735 C CA . ILE A 1 92 ? -0.920 -4.563 16.874 1.00 96.44 92 ILE A CA 1
ATOM 736 C C . ILE A 1 92 ? 0.153 -3.479 16.833 1.00 96.44 92 ILE A C 1
ATOM 738 O O . ILE A 1 92 ? -0.073 -2.368 16.350 1.00 96.44 92 ILE A O 1
ATOM 742 N N . ALA A 1 93 ? 1.341 -3.810 17.337 1.00 97.12 93 ALA A N 1
ATOM 743 C CA . ALA A 1 93 ? 2.524 -2.979 17.177 1.00 97.12 93 ALA A CA 1
ATOM 744 C C . ALA A 1 93 ? 3.173 -3.254 15.815 1.00 97.12 93 ALA A C 1
ATOM 746 O O . ALA A 1 93 ? 3.343 -4.406 15.415 1.00 97.12 93 ALA A O 1
ATOM 747 N N . LEU A 1 94 ? 3.559 -2.189 15.123 1.00 95.88 94 LEU A N 1
ATOM 748 C CA . LEU A 1 94 ? 4.179 -2.232 13.809 1.00 95.88 94 LEU A CA 1
ATOM 749 C C . LEU A 1 94 ? 5.465 -1.419 13.798 1.00 95.88 94 LEU A C 1
ATOM 751 O O . LEU A 1 94 ? 5.540 -0.333 14.371 1.00 95.88 94 LEU A O 1
ATOM 755 N N . THR A 1 95 ? 6.444 -1.935 13.067 1.00 97.75 95 THR A N 1
ATOM 756 C CA . THR A 1 95 ? 7.662 -1.220 12.703 1.00 97.75 95 THR A CA 1
ATOM 757 C C . THR A 1 95 ? 7.696 -1.122 11.184 1.00 97.75 95 THR A C 1
ATOM 759 O O . THR A 1 95 ? 7.825 -2.134 10.497 1.00 97.75 95 THR A O 1
ATOM 762 N N . LEU A 1 96 ? 7.524 0.087 10.659 1.00 97.88 96 LEU A N 1
ATOM 763 C CA . LEU A 1 96 ? 7.559 0.385 9.234 1.00 97.88 96 LEU A CA 1
ATOM 764 C C . LEU A 1 96 ? 8.984 0.792 8.835 1.00 97.88 96 LEU A C 1
ATOM 766 O O . LEU A 1 96 ? 9.553 1.693 9.463 1.00 97.88 96 LEU A O 1
ATOM 770 N N . PRO A 1 97 ? 9.563 0.176 7.790 1.00 97.56 97 PRO A N 1
ATOM 771 C CA . PRO A 1 97 ? 10.865 0.591 7.290 1.00 97.56 97 PRO A CA 1
ATOM 772 C C . PRO A 1 97 ? 10.795 2.003 6.677 1.00 97.56 97 PRO A C 1
ATOM 774 O O . PRO A 1 97 ? 9.699 2.489 6.370 1.00 97.56 97 PRO A O 1
ATOM 777 N N . PRO A 1 98 ? 11.947 2.669 6.482 1.00 98.00 98 PRO A N 1
ATOM 778 C CA . PRO A 1 98 ? 12.037 3.907 5.711 1.00 98.00 98 PRO A CA 1
ATOM 779 C C . PRO A 1 98 ? 11.322 3.802 4.363 1.00 98.00 98 PRO A C 1
ATOM 781 O O . PRO A 1 98 ? 11.550 2.837 3.633 1.00 98.00 98 PRO A O 1
ATOM 784 N N . SER A 1 99 ? 10.487 4.787 4.023 1.00 97.06 99 SER A N 1
ATOM 785 C CA . SER A 1 99 ? 9.793 4.871 2.725 1.00 97.06 99 SER A CA 1
ATOM 786 C C . SER A 1 99 ? 9.063 3.575 2.336 1.00 97.06 99 SER A C 1
ATOM 788 O O . SER A 1 99 ? 8.994 3.206 1.162 1.00 97.06 99 SER A O 1
ATOM 790 N N . GLY A 1 100 ? 8.556 2.847 3.333 1.00 96.94 100 GLY A N 1
ATOM 791 C CA . GLY A 1 100 ? 7.947 1.534 3.168 1.00 96.94 100 GLY A CA 1
ATOM 792 C C . GLY A 1 100 ? 6.475 1.509 3.548 1.00 96.94 100 GLY A C 1
ATOM 793 O O . GLY A 1 100 ? 6.013 2.289 4.381 1.00 96.94 100 GLY A O 1
ATOM 794 N N . ALA A 1 101 ? 5.742 0.577 2.940 1.00 97.56 101 ALA A N 1
ATOM 795 C CA . ALA A 1 101 ? 4.339 0.329 3.231 1.00 97.56 101 ALA A CA 1
ATOM 796 C C . ALA A 1 101 ? 4.124 -1.071 3.817 1.00 97.56 101 ALA A C 1
ATOM 798 O O . ALA A 1 101 ? 4.831 -2.021 3.479 1.00 97.56 101 ALA A O 1
ATOM 799 N N . SER A 1 102 ? 3.096 -1.197 4.649 1.00 97.69 102 SER A N 1
ATOM 800 C CA . SER A 1 102 ? 2.594 -2.461 5.185 1.00 97.69 102 SER A CA 1
ATOM 801 C C . SER A 1 102 ? 1.088 -2.544 4.963 1.00 97.69 102 SER A C 1
ATOM 803 O O . SER A 1 102 ? 0.385 -1.543 5.094 1.00 97.69 102 SER A O 1
ATOM 805 N N . THR A 1 103 ? 0.584 -3.743 4.659 1.00 98.38 103 THR A N 1
ATOM 806 C CA . THR A 1 103 ? -0.861 -4.014 4.604 1.00 98.38 103 THR A CA 1
ATOM 807 C C . THR A 1 103 ? -1.234 -5.003 5.697 1.00 98.38 103 THR A C 1
ATOM 809 O O . THR A 1 103 ? -0.709 -6.115 5.736 1.00 98.38 103 THR A O 1
ATOM 812 N N . LEU A 1 104 ? -2.143 -4.595 6.573 1.00 97.94 104 LEU A N 1
ATOM 813 C CA . LEU A 1 104 ? -2.710 -5.409 7.642 1.00 97.94 104 LEU A CA 1
ATOM 814 C C . LEU A 1 104 ? -4.067 -5.966 7.217 1.00 97.94 104 LEU A C 1
ATOM 816 O O . LEU A 1 104 ? -4.843 -5.257 6.577 1.00 97.94 104 LEU A O 1
ATOM 820 N N . LEU A 1 105 ? -4.360 -7.202 7.627 1.00 97.56 105 LEU A N 1
ATOM 821 C CA . LEU A 1 105 ? -5.636 -7.883 7.403 1.00 97.56 105 LEU A CA 1
ATOM 822 C C . LEU A 1 105 ? -6.136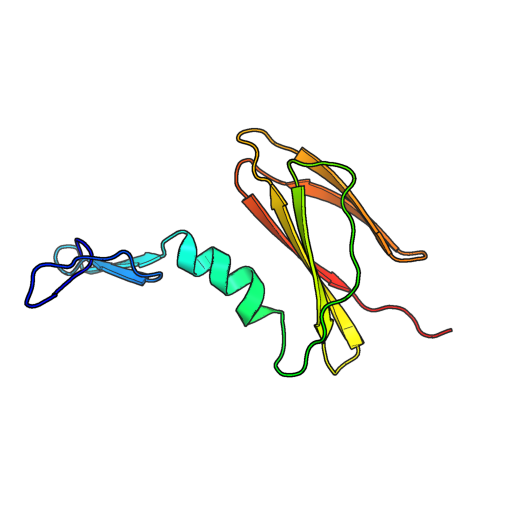 -8.459 8.722 1.00 97.56 105 LEU A C 1
ATOM 824 O O . LEU A 1 105 ? -5.381 -9.146 9.411 1.00 97.56 105 LEU A O 1
ATOM 828 N N . TRP A 1 106 ? -7.394 -8.209 9.072 1.00 96.31 106 TRP A N 1
ATOM 829 C CA . TRP A 1 106 ? -8.011 -8.814 10.252 1.00 96.31 106 TRP A CA 1
ATOM 830 C C . TRP A 1 106 ? -9.535 -8.861 10.138 1.00 96.31 106 TRP A C 1
ATOM 832 O O . TRP A 1 106 ? -10.136 -8.237 9.267 1.00 96.31 106 TRP A O 1
ATOM 842 N N . ARG A 1 107 ? -10.181 -9.612 11.034 1.00 93.12 107 ARG A N 1
ATOM 843 C CA . ARG A 1 107 ? -11.640 -9.616 11.202 1.00 93.12 107 ARG A CA 1
ATOM 844 C C . ARG A 1 107 ? -11.993 -9.160 12.614 1.00 93.12 107 ARG A C 1
ATOM 846 O O . ARG A 1 107 ? -11.247 -9.419 13.556 1.00 93.12 107 ARG A O 1
ATOM 853 N N . GLN A 1 108 ? -13.118 -8.467 12.744 1.00 81.50 108 GLN A N 1
ATOM 854 C CA . GLN A 1 108 ? -13.759 -8.234 14.038 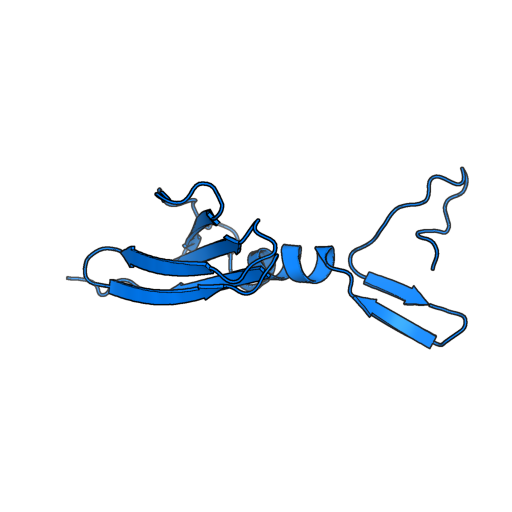1.00 81.50 108 GLN A CA 1
ATOM 855 C C . GLN A 1 108 ? -14.497 -9.517 14.430 1.00 81.50 108 GLN A C 1
ATOM 857 O O . GLN A 1 108 ? -15.160 -10.123 13.585 1.00 81.50 108 GLN A O 1
ATOM 862 N N . GLU A 1 109 ? -14.363 -9.951 15.680 1.00 74.69 109 GLU A N 1
ATOM 863 C CA . GLU A 1 109 ? -15.221 -11.022 16.185 1.00 74.69 109 GLU A CA 1
ATOM 864 C C . GLU A 1 109 ? -16.616 -10.435 16.402 1.00 74.69 109 GLU A C 1
ATOM 866 O O . GLU A 1 109 ? -16.760 -9.303 16.864 1.00 74.69 109 GLU A O 1
ATOM 871 N N . SER A 1 110 ? -17.648 -11.163 15.979 1.00 62.75 110 SER A N 1
ATOM 872 C CA . SER A 1 110 ? -19.022 -10.744 16.256 1.00 62.75 110 SER A CA 1
ATOM 873 C C . SER A 1 110 ? -19.301 -10.954 17.743 1.00 62.75 110 SER A C 1
ATOM 875 O O . SER A 1 110 ? -18.949 -12.005 18.276 1.00 62.75 110 SER A O 1
ATOM 877 N N . ILE A 1 111 ? -19.909 -9.951 18.380 1.00 56.12 111 ILE A N 1
ATOM 878 C CA . ILE A 1 111 ? -20.508 -10.068 19.719 1.00 56.12 111 ILE A CA 1
ATOM 879 C C . ILE A 1 111 ? -21.727 -10.988 19.639 1.00 56.12 111 ILE A C 1
ATOM 881 O O . ILE A 1 111 ? -22.489 -10.847 18.652 1.00 56.12 111 ILE A O 1
#

Mean predicted aligned error: 4.24 Å

Solvent-accessible surface area (backbone atoms only — not comparable to full-atom values): 6771 Å² total; per-residue (Å²): 83,88,34,59,93,43,98,84,66,72,54,43,89,51,38,66,37,56,27,80,90,77,75,40,81,44,75,42,70,58,38,54,59,50,42,60,41,70,76,70,60,45,91,78,43,40,80,44,94,75,86,71,94,48,92,53,47,49,71,54,32,31,35,28,80,88,56,41,33,36,35,40,40,34,30,72,38,89,51,73,45,75,52,70,51,76,60,91,93,45,74,46,80,46,78,37,49,45,66,27,71,50,68,50,77,50,68,78,81,84,131

Nearest PDB structures (foldseek):
  2wnw-assembly1_B  TM=9.598E-01  e=1.981E-14  Salmonella enterica subsp. enterica serovar Typhimurium str. LT2
  5ngl-assembly3_C  TM=8.814E-01  e=2.050E-05  Bacteroides thetaiotaomicron
  5ngl-assembly1_A  TM=8.798E-01  e=1.942E-05  Bacteroides thetaiotaomicron
  5ngl-assembly2_B  TM=8.721E-01  e=1.649E-05  Bacteroides thetaiotaomicron
  5ngk-assembly3_C  TM=8.655E-01  e=3.733E-05  Bacteroides thetaiotaomicron

Sequence (111 aa):
SEGGPNHQGNLCEAPIQYDAQNDVLRRNHSWYGIGH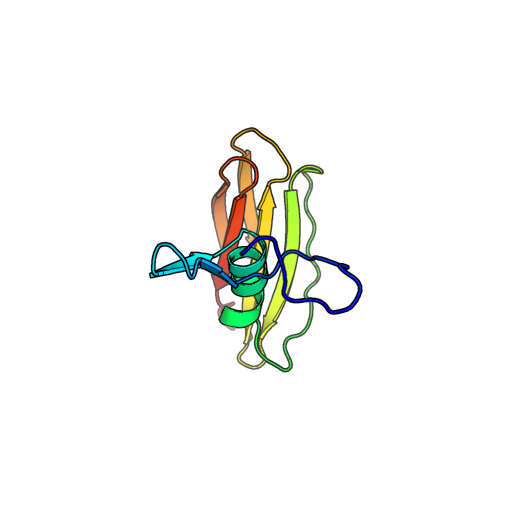FCRYVRPGARVMLSSSYDNLLEEVGFVNPDGERVLVVYNRDVQERRCRVLDGDKEIALTLPPSGASTLLWRQESI

InterPro domains:
  IPR001139 Glycoside hydrolase family 30 [PTHR11069] (2-108)
  IPR013780 Glycosyl hydrolase, all-beta [G3DSA:2.60.40.1180] (43-109)
  IPR017853 Glycoside hydrolase superfamily [SSF51445] (2-45)
  IPR033452 Glycosyl hydrolase family 30, beta sandwich domain [PF17189] (46-103)